Protein AF-V4K7B5-F1 (afdb_monomer_lite)

Sequence (106 aa):
MKGFTNSLRGPFTAGLAFTAFNPFFLLWWLTVGLVLVEAASGLGLLVGYSIMYPSHVWMDYAWLTLMASLGEGGRRMLRSRGYGALLIALAALMAGVGAYALMGLA

Foldseek 3Di:
DPPPPVVVCVVVVVVVCCCVVPVVNVVCCVPVVVVLVVVLVVVPPPPSCVVSVVVVVVVVVVVVVVVVVVVVVVPVVQDPVRVVVVVVVVVVVVVVVVVVVVVVVD

Radius of gyration: 19.49 Å; chains: 1; bounding box: 44×45×48 Å

pLDDT: mean 79.39, std 12.41, range [37.31, 92.62]

Secondary structure (DSSP, 8-state):
--SSHHHHHHHHHHHHHHHHH-HHHHHHIIIIIHHHHHHHHHT-TTHHHHHHHHHHHHHHHHHHHHHHHHHHHHHHHS-HHHHHHHHHHHHHHHHHHHHHHHHTT-

Structure (mmCIF, N/CA/C/O backbone):
data_AF-V4K7B5-F1
#
_entry.id   AF-V4K7B5-F1
#
loop_
_atom_site.group_PDB
_atom_site.id
_atom_site.type_symbol
_atom_site.label_atom_id
_atom_site.label_alt_id
_atom_site.label_comp_id
_atom_site.label_asym_id
_atom_site.label_entity_id
_atom_site.label_seq_id
_atom_site.pdbx_PDB_ins_code
_atom_site.Cartn_x
_atom_site.Cartn_y
_atom_site.Cartn_z
_atom_site.occupancy
_atom_site.B_iso_or_equiv
_atom_site.auth_seq_id
_atom_site.auth_comp_id
_atom_site.auth_asym_id
_atom_site.auth_atom_id
_atom_site.pdbx_PDB_model_num
ATOM 1 N N . MET A 1 1 ? 1.017 -34.434 18.115 1.00 42.09 1 MET A N 1
ATOM 2 C CA . MET A 1 1 ? 1.296 -33.426 17.066 1.00 42.09 1 MET A CA 1
ATOM 3 C C . MET A 1 1 ? 0.046 -33.227 16.196 1.00 42.09 1 MET A C 1
ATOM 5 O O . MET A 1 1 ? -0.092 -33.888 15.182 1.00 42.09 1 MET A O 1
ATOM 9 N N . LYS A 1 2 ? -0.928 -32.406 16.623 1.00 37.31 2 LYS A N 1
ATOM 10 C CA . LYS A 1 2 ? -2.179 -32.128 15.867 1.00 37.31 2 LYS A CA 1
ATOM 11 C C . LYS A 1 2 ? -2.542 -30.626 15.810 1.00 37.31 2 LYS A C 1
ATOM 13 O O . LYS A 1 2 ? -3.610 -30.275 15.332 1.00 37.31 2 LYS A O 1
ATOM 18 N N . GLY A 1 3 ? -1.664 -29.739 16.296 1.00 43.53 3 GLY A N 1
ATOM 19 C CA . GLY A 1 3 ? -1.967 -28.312 16.499 1.00 43.53 3 GLY A CA 1
ATOM 20 C C . GLY A 1 3 ? -1.455 -27.339 15.429 1.00 43.53 3 GLY A C 1
ATOM 21 O O . GLY A 1 3 ? -1.814 -26.171 15.476 1.00 43.53 3 GLY A O 1
ATOM 22 N N . PHE A 1 4 ? -0.634 -27.777 14.468 1.00 50.50 4 PHE A N 1
ATOM 23 C CA . PHE A 1 4 ? 0.042 -26.854 13.538 1.00 50.50 4 PHE A CA 1
ATOM 24 C C . PHE A 1 4 ? -0.660 -26.693 12.176 1.00 50.50 4 PHE A C 1
ATOM 26 O O . PHE A 1 4 ? -0.462 -25.695 11.491 1.00 50.50 4 PHE A O 1
ATOM 33 N N . THR A 1 5 ? -1.516 -27.639 11.773 1.00 48.22 5 THR A N 1
ATOM 34 C CA . THR A 1 5 ? -2.091 -27.672 10.413 1.00 48.22 5 THR A CA 1
ATOM 35 C C . THR A 1 5 ? -3.322 -26.778 10.230 1.00 48.22 5 THR A C 1
ATOM 37 O O . THR A 1 5 ? -3.532 -26.262 9.134 1.00 48.22 5 THR A O 1
ATOM 40 N N . ASN A 1 6 ? -4.105 -26.518 11.285 1.00 51.97 6 ASN A N 1
ATOM 41 C CA . ASN A 1 6 ? -5.230 -25.569 11.222 1.00 51.97 6 ASN A CA 1
ATOM 42 C C . ASN A 1 6 ? -4.777 -24.103 11.294 1.00 51.97 6 ASN A C 1
ATOM 44 O O . ASN A 1 6 ? -5.425 -23.235 10.716 1.00 51.97 6 ASN A O 1
ATOM 48 N N . SER A 1 7 ? -3.644 -23.833 11.950 1.00 55.31 7 SER A N 1
ATOM 49 C CA . SER A 1 7 ? -3.150 -22.468 12.164 1.00 55.31 7 SER A CA 1
ATOM 50 C C . SER A 1 7 ? -2.507 -21.847 10.921 1.00 55.31 7 SER A C 1
ATOM 52 O O . SER A 1 7 ? -2.427 -20.636 10.846 1.00 55.31 7 SER A O 1
ATOM 54 N N . LEU A 1 8 ? -2.076 -22.638 9.925 1.00 53.66 8 LEU A N 1
ATOM 55 C CA . LEU A 1 8 ? -1.481 -22.127 8.674 1.00 53.66 8 LEU A CA 1
ATOM 56 C C . LEU A 1 8 ? -2.509 -21.905 7.554 1.00 53.66 8 LEU A C 1
ATOM 58 O O . LEU A 1 8 ? -2.305 -21.054 6.689 1.00 53.66 8 LEU A O 1
ATOM 62 N N . ARG A 1 9 ? -3.642 -22.622 7.587 1.00 56.81 9 ARG A N 1
ATOM 63 C CA . ARG A 1 9 ? -4.745 -22.404 6.639 1.00 56.81 9 ARG A CA 1
ATOM 64 C C . ARG A 1 9 ? -5.375 -21.026 6.826 1.00 56.81 9 ARG A C 1
ATOM 66 O O . ARG A 1 9 ? -5.643 -20.366 5.832 1.00 56.81 9 ARG A O 1
ATOM 73 N N . GLY A 1 10 ? -5.556 -20.574 8.068 1.00 71.62 10 GLY A N 1
ATOM 74 C CA . GLY A 1 10 ? -6.120 -19.254 8.380 1.00 71.62 10 GLY A CA 1
ATOM 75 C C . GLY A 1 10 ? -5.311 -18.081 7.800 1.00 71.62 10 GLY A C 1
ATOM 76 O O . GLY A 1 10 ? -5.869 -17.308 7.035 1.00 71.62 10 GLY A O 1
ATOM 77 N N . PRO A 1 11 ? -4.002 -17.960 8.076 1.00 75.56 11 PRO A N 1
ATOM 78 C CA . PRO A 1 11 ? -3.149 -16.890 7.564 1.00 75.56 11 PRO A CA 1
ATOM 79 C C . PRO A 1 11 ? -2.992 -16.917 6.048 1.00 75.56 11 PRO A C 1
ATOM 81 O O . PRO A 1 11 ? -3.027 -15.865 5.423 1.00 75.56 11 PRO A O 1
ATOM 84 N N . PHE A 1 12 ? -2.849 -18.100 5.442 1.00 76.50 12 PHE A N 1
ATOM 85 C CA . PHE A 1 12 ? -2.696 -18.201 3.991 1.00 76.50 12 PHE A CA 1
ATOM 86 C C . PHE A 1 12 ? -3.996 -17.849 3.257 1.00 76.50 12 PHE A C 1
ATOM 88 O O . PHE A 1 12 ? -3.974 -17.089 2.293 1.00 76.50 12 PHE A O 1
ATOM 95 N N . THR A 1 13 ? -5.143 -18.346 3.737 1.00 78.06 13 THR A N 1
ATOM 96 C CA . THR A 1 13 ? -6.456 -17.994 3.166 1.00 78.06 13 THR A CA 1
ATOM 97 C C . THR A 1 13 ? -6.826 -16.540 3.431 1.00 78.06 13 THR A C 1
ATOM 99 O O . THR A 1 13 ? -7.345 -15.893 2.530 1.00 78.06 13 THR A O 1
ATOM 102 N N . ALA A 1 14 ? -6.506 -16.000 4.609 1.00 78.00 14 ALA A N 1
ATOM 103 C CA . ALA A 1 14 ? -6.671 -14.582 4.905 1.00 78.00 14 ALA A CA 1
ATOM 104 C C . ALA A 1 14 ? -5.785 -13.726 3.995 1.00 78.00 14 ALA A C 1
ATOM 106 O O . ALA A 1 14 ? -6.281 -12.771 3.414 1.00 78.00 14 ALA A O 1
ATOM 107 N N . GLY A 1 15 ? -4.513 -14.090 3.811 1.00 78.50 15 GLY A N 1
ATOM 108 C CA . GLY A 1 15 ? -3.602 -13.405 2.894 1.00 78.50 15 GLY A CA 1
ATOM 109 C C . GLY A 1 15 ? -4.134 -13.402 1.464 1.00 78.50 15 GLY A C 1
ATOM 110 O O . GLY A 1 15 ? -4.273 -12.340 0.868 1.00 78.50 15 GLY A O 1
ATOM 111 N N . LEU A 1 16 ? -4.537 -14.567 0.950 1.00 80.94 16 LEU A N 1
ATO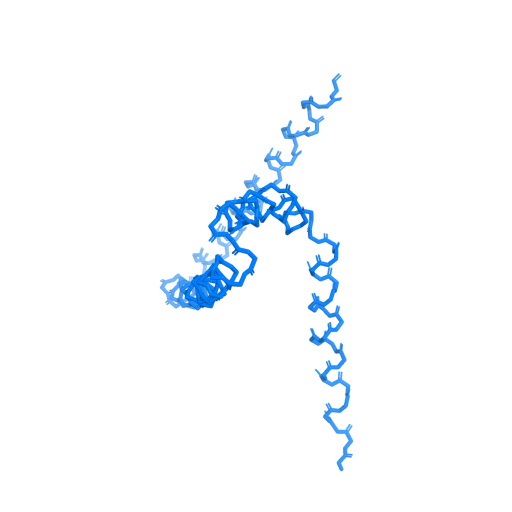M 112 C CA . LEU A 1 16 ? -5.120 -14.692 -0.386 1.00 80.94 16 LEU A CA 1
ATOM 113 C C . LEU A 1 16 ? -6.420 -13.883 -0.530 1.00 80.94 16 LEU A C 1
ATOM 115 O O . LEU A 1 16 ? -6.602 -13.188 -1.526 1.00 80.94 16 LEU A O 1
ATOM 119 N N . ALA A 1 17 ? -7.304 -13.929 0.470 1.00 81.81 17 ALA A N 1
ATOM 120 C CA . ALA A 1 17 ? -8.535 -13.147 0.483 1.00 81.81 17 ALA A CA 1
ATOM 121 C C . ALA A 1 17 ? -8.248 -11.639 0.519 1.00 81.81 17 ALA A C 1
ATOM 123 O O . ALA A 1 17 ? -8.857 -10.892 -0.237 1.00 81.81 17 ALA A O 1
ATOM 124 N N . PHE A 1 18 ? -7.295 -11.185 1.334 1.00 78.31 18 PHE A N 1
ATOM 125 C CA . PHE A 1 18 ? -6.894 -9.780 1.383 1.00 78.31 18 PHE A CA 1
ATOM 126 C C . PHE A 1 18 ? -6.218 -9.319 0.094 1.00 78.31 18 PHE A C 1
ATOM 128 O O . PHE A 1 18 ? -6.412 -8.178 -0.292 1.00 78.31 18 PHE A O 1
ATOM 135 N N . THR A 1 19 ? -5.463 -10.162 -0.606 1.00 79.75 19 THR A N 1
ATOM 136 C CA . THR A 1 19 ? -4.906 -9.797 -1.916 1.00 79.75 19 THR A CA 1
ATOM 137 C C . THR A 1 19 ? -5.998 -9.727 -2.987 1.00 79.75 19 THR A C 1
ATOM 139 O O . THR A 1 19 ? -6.030 -8.780 -3.767 1.00 79.75 19 THR A O 1
ATOM 142 N N . ALA A 1 20 ? -6.914 -10.701 -3.016 1.00 80.00 20 ALA A N 1
ATOM 143 C CA . ALA A 1 20 ? -7.935 -10.810 -4.058 1.00 80.00 20 ALA A CA 1
ATOM 144 C C . ALA A 1 20 ? -9.108 -9.828 -3.884 1.00 80.00 20 ALA A C 1
ATOM 146 O O . ALA A 1 20 ? -9.595 -9.276 -4.865 1.00 80.00 20 ALA A O 1
ATOM 147 N N . PHE A 1 21 ? -9.567 -9.603 -2.650 1.00 82.06 21 PHE A N 1
ATOM 148 C CA . PHE A 1 21 ? -10.728 -8.755 -2.352 1.00 82.06 21 PHE A CA 1
ATOM 149 C C . PHE A 1 21 ? -10.367 -7.317 -1.978 1.00 82.06 21 PHE A C 1
ATOM 151 O O . PHE A 1 21 ? -11.264 -6.538 -1.664 1.00 82.06 21 PHE A O 1
ATOM 158 N N . ASN A 1 22 ? -9.089 -6.937 -1.991 1.00 84.56 22 ASN A N 1
ATOM 159 C CA . ASN A 1 22 ? -8.702 -5.558 -1.721 1.00 84.56 22 ASN A CA 1
ATOM 160 C C . ASN A 1 22 ? -8.675 -4.746 -3.029 1.00 84.56 22 ASN A C 1
ATOM 162 O O . ASN A 1 22 ? -7.707 -4.851 -3.789 1.00 84.56 22 ASN A O 1
ATOM 166 N N . PRO A 1 23 ? -9.695 -3.904 -3.297 1.00 83.06 23 PRO A N 1
ATOM 167 C CA . PRO A 1 23 ? -9.754 -3.124 -4.529 1.00 83.06 23 PRO A CA 1
ATOM 168 C C . PRO A 1 23 ? -8.569 -2.164 -4.659 1.00 83.06 23 PRO A C 1
ATOM 170 O O . PRO A 1 23 ? -8.101 -1.935 -5.7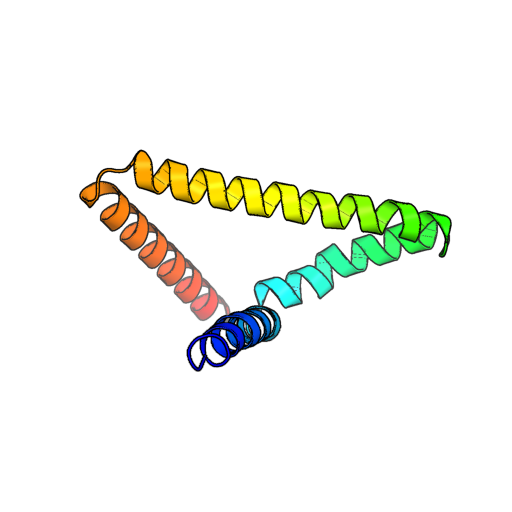68 1.00 83.06 23 PRO A O 1
ATOM 173 N N . PHE A 1 24 ? -8.029 -1.648 -3.549 1.00 82.44 24 PHE A N 1
ATOM 174 C CA . PHE A 1 24 ? -6.866 -0.760 -3.585 1.00 82.44 24 PHE A CA 1
ATOM 175 C C . PHE A 1 24 ? -5.599 -1.485 -4.034 1.00 82.44 24 PHE A C 1
ATOM 177 O O . PHE A 1 24 ? -4.796 -0.900 -4.752 1.00 82.44 24 PHE A O 1
ATOM 184 N N . PHE A 1 25 ? -5.433 -2.758 -3.666 1.00 83.81 25 PHE A N 1
ATOM 185 C CA . PHE A 1 25 ? -4.295 -3.556 -4.120 1.00 83.81 25 PHE A CA 1
ATOM 186 C C . PHE A 1 25 ? -4.346 -3.796 -5.635 1.00 83.81 25 PHE A C 1
ATOM 188 O O . PHE A 1 25 ? -3.351 -3.604 -6.334 1.00 83.81 25 PHE A O 1
ATOM 195 N N . LEU A 1 26 ? -5.525 -4.151 -6.155 1.00 86.44 26 LEU A N 1
ATOM 196 C CA . LEU A 1 26 ? -5.733 -4.354 -7.590 1.00 86.44 26 LEU A CA 1
ATOM 197 C C . LEU A 1 26 ? -5.567 -3.049 -8.381 1.00 86.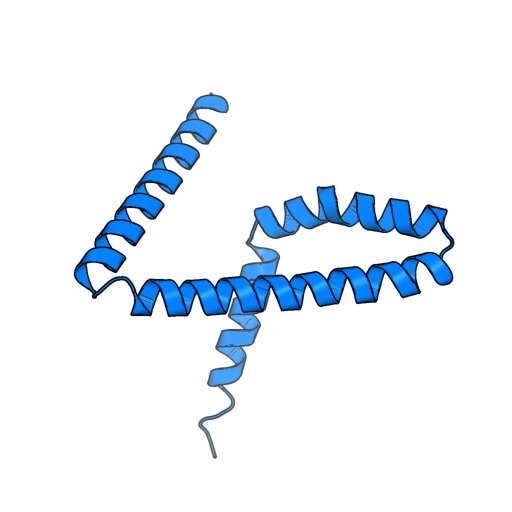44 26 LEU A C 1
ATOM 199 O O . LEU A 1 26 ? -4.888 -3.033 -9.406 1.00 86.44 26 LEU A O 1
ATOM 203 N N . LEU A 1 27 ? -6.139 -1.946 -7.887 1.00 87.88 27 LEU A N 1
ATOM 204 C CA . LEU A 1 27 ? -5.988 -0.623 -8.497 1.00 87.88 27 LEU A CA 1
ATOM 205 C C . LEU A 1 27 ? -4.530 -0.165 -8.508 1.00 87.88 27 LEU A C 1
ATOM 207 O O . LEU A 1 27 ? -4.081 0.398 -9.503 1.00 87.88 27 LEU A O 1
ATOM 211 N N . TRP A 1 28 ? -3.779 -0.422 -7.437 1.00 87.50 28 TRP A N 1
ATOM 212 C CA . TRP A 1 28 ? -2.358 -0.093 -7.369 1.00 87.50 28 TRP A CA 1
ATOM 213 C C . TRP A 1 28 ? -1.554 -0.850 -8.436 1.00 87.50 28 TRP A C 1
ATOM 215 O O . TRP A 1 28 ? -0.759 -0.236 -9.147 1.00 87.50 28 TRP A O 1
ATOM 225 N N . TRP A 1 29 ? -1.819 -2.147 -8.624 1.00 88.44 29 TRP A N 1
ATOM 226 C CA . TRP A 1 29 ? -1.189 -2.940 -9.686 1.00 88.44 29 TRP A CA 1
ATOM 227 C C . TRP A 1 29 ? -1.542 -2.436 -11.087 1.00 88.44 29 TRP A C 1
ATOM 229 O O . TRP A 1 29 ? -0.665 -2.335 -11.943 1.00 88.44 29 TRP A O 1
ATOM 239 N N . LEU A 1 30 ? -2.811 -2.088 -11.315 1.00 88.62 30 LEU A N 1
ATOM 240 C CA . LEU A 1 30 ? -3.293 -1.596 -12.608 1.00 88.62 30 LEU A CA 1
ATOM 241 C C . LEU A 1 30 ? -2.758 -0.197 -12.951 1.00 88.62 30 LEU A C 1
ATOM 243 O O . LEU A 1 30 ? -2.639 0.139 -14.125 1.00 88.62 30 LEU A O 1
ATOM 247 N N . THR A 1 31 ? -2.431 0.612 -11.943 1.00 90.69 31 THR A N 1
ATOM 248 C CA . THR A 1 31 ? -1.940 1.984 -12.120 1.00 90.69 31 THR A CA 1
ATOM 249 C C . THR A 1 31 ? -0.424 2.058 -11.954 1.00 90.69 31 THR A C 1
ATOM 251 O O . THR A 1 31 ? 0.316 2.044 -12.934 1.00 90.69 31 THR A O 1
ATOM 254 N N . VAL A 1 32 ? 0.054 2.110 -10.712 1.00 88.50 32 VAL A N 1
ATOM 255 C CA . VAL A 1 32 ? 1.470 2.290 -10.370 1.00 88.50 32 VAL A CA 1
ATOM 256 C C . VAL A 1 32 ? 2.305 1.095 -10.824 1.00 88.50 32 VAL A C 1
ATOM 258 O O . VAL A 1 32 ? 3.375 1.288 -11.397 1.00 88.50 32 VAL A O 1
ATOM 261 N N . GLY A 1 33 ? 1.807 -0.128 -10.613 1.00 86.56 33 GLY A N 1
ATOM 262 C CA . GLY A 1 33 ? 2.504 -1.354 -11.002 1.00 86.56 33 GLY A CA 1
ATOM 263 C C . GLY A 1 33 ? 2.758 -1.427 -12.508 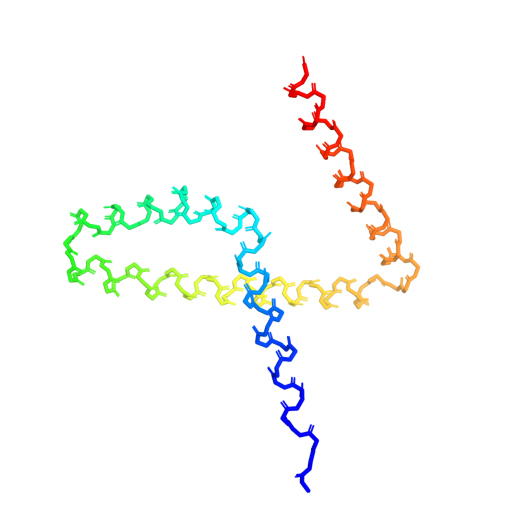1.00 86.56 33 GLY A C 1
ATOM 264 O O . GLY A 1 33 ? 3.886 -1.679 -12.932 1.00 86.56 33 GLY A O 1
ATOM 265 N N . LEU A 1 34 ? 1.738 -1.134 -13.319 1.00 87.94 34 LEU A N 1
ATOM 266 C CA . LEU A 1 34 ? 1.851 -1.144 -14.777 1.00 87.94 34 LEU A CA 1
ATOM 267 C C . LEU A 1 34 ? 2.863 -0.109 -15.286 1.00 87.94 34 LEU A C 1
ATOM 269 O O . LEU A 1 34 ? 3.718 -0.454 -16.098 1.00 87.94 34 LEU A O 1
ATOM 273 N N . VAL A 1 35 ? 2.828 1.118 -14.755 1.00 90.25 35 VAL A N 1
ATOM 274 C CA . VAL A 1 35 ? 3.789 2.177 -15.114 1.00 90.25 35 VAL A CA 1
ATOM 275 C C . VAL A 1 35 ? 5.222 1.784 -14.742 1.00 90.25 35 VAL A C 1
ATOM 277 O O . VAL A 1 35 ? 6.150 2.043 -15.505 1.00 90.25 35 VAL A O 1
ATOM 280 N N . LEU A 1 36 ? 5.427 1.120 -13.598 1.00 86.31 36 LEU A N 1
ATOM 281 C CA . LEU A 1 36 ? 6.751 0.646 -13.179 1.00 86.31 36 LEU A CA 1
ATOM 282 C C . LEU A 1 36 ? 7.305 -0.428 -14.125 1.00 86.31 36 LEU A C 1
ATOM 284 O O . LEU A 1 36 ? 8.491 -0.419 -14.462 1.00 86.31 36 LEU A O 1
ATOM 288 N N . VAL A 1 37 ? 6.442 -1.347 -14.562 1.00 86.38 37 VAL A N 1
ATOM 289 C CA . VAL A 1 37 ? 6.790 -2.405 -15.519 1.00 86.38 37 VAL A CA 1
ATOM 290 C C . VAL A 1 37 ? 7.080 -1.819 -16.898 1.00 86.38 37 VAL A C 1
ATOM 292 O O . VAL A 1 37 ? 8.063 -2.205 -17.529 1.00 86.38 37 VAL A O 1
ATOM 295 N N . GLU A 1 38 ? 6.277 -0.858 -17.350 1.00 87.94 38 GLU A N 1
ATOM 296 C CA . GLU A 1 38 ? 6.496 -0.149 -18.610 1.00 87.94 38 GLU A CA 1
ATOM 297 C C . GLU A 1 38 ? 7.827 0.619 -18.587 1.00 87.94 38 GLU A C 1
ATOM 299 O O . GLU A 1 38 ? 8.650 0.463 -19.492 1.00 87.94 38 GLU A O 1
ATOM 304 N N . ALA A 1 39 ? 8.111 1.350 -17.506 1.00 85.75 39 ALA A N 1
ATOM 305 C CA . ALA A 1 39 ? 9.380 2.051 -17.320 1.00 85.75 39 ALA A CA 1
ATOM 306 C C . ALA A 1 39 ? 10.584 1.091 -17.314 1.00 85.75 39 ALA A C 1
ATOM 308 O O . ALA A 1 39 ? 11.614 1.377 -17.927 1.00 85.75 39 ALA A O 1
ATOM 309 N N . ALA A 1 40 ? 10.453 -0.076 -16.675 1.00 85.31 40 ALA A N 1
ATOM 310 C CA . ALA A 1 40 ? 11.487 -1.108 -16.690 1.00 85.31 40 ALA A CA 1
ATOM 311 C C . ALA A 1 40 ? 11.692 -1.705 -18.093 1.00 85.31 40 ALA A C 1
ATOM 313 O O . ALA A 1 40 ? 12.827 -1.981 -18.483 1.00 85.31 40 ALA A O 1
ATOM 314 N N . SER A 1 41 ? 10.620 -1.860 -18.877 1.00 83.19 41 SER A N 1
ATOM 315 C CA . SER A 1 41 ? 10.703 -2.373 -20.248 1.00 83.19 41 SER A CA 1
ATOM 316 C C . SER A 1 41 ? 11.512 -1.454 -21.175 1.00 83.19 41 SER A C 1
ATOM 318 O O . SER A 1 41 ? 12.266 -1.952 -22.012 1.00 83.19 41 SER A O 1
ATOM 320 N N . GLY A 1 42 ? 11.457 -0.133 -20.957 1.00 82.69 42 GLY A N 1
ATOM 321 C CA . GLY A 1 42 ? 12.230 0.859 -21.714 1.00 82.69 42 GLY A CA 1
ATOM 322 C C . GLY A 1 42 ? 13.748 0.791 -21.496 1.00 82.69 42 GLY A C 1
ATOM 323 O O . GLY A 1 42 ? 14.513 1.199 -22.365 1.00 82.69 42 GLY A O 1
ATOM 324 N N . LEU A 1 43 ? 14.198 0.229 -20.369 1.00 77.62 43 LEU A N 1
ATOM 325 C CA . LEU A 1 43 ? 15.616 -0.000 -20.044 1.00 77.62 43 LEU A CA 1
ATOM 326 C C . LEU A 1 43 ? 16.117 -1.389 -20.499 1.00 77.62 43 LEU A C 1
ATOM 328 O O . LEU A 1 43 ? 17.302 -1.698 -20.363 1.00 77.62 43 LEU A O 1
ATOM 332 N N . GLY A 1 44 ? 15.226 -2.222 -21.051 1.00 82.19 44 GLY A N 1
ATOM 333 C CA . GLY A 1 44 ? 15.501 -3.577 -21.531 1.00 82.19 44 GLY A CA 1
ATOM 334 C C . GLY A 1 44 ? 15.032 -4.677 -20.571 1.00 82.19 44 GLY A C 1
ATOM 335 O O . GLY A 1 44 ? 15.192 -4.580 -19.356 1.00 82.19 44 GLY A O 1
ATOM 336 N N . LEU A 1 45 ? 14.496 -5.770 -21.133 1.00 75.31 45 LEU A N 1
ATOM 337 C CA . LEU A 1 45 ? 13.850 -6.871 -20.392 1.00 75.31 45 LEU A CA 1
ATOM 338 C C . LEU A 1 45 ? 14.725 -7.516 -19.301 1.00 75.31 45 LEU A C 1
ATOM 340 O O . LEU A 1 45 ? 14.216 -7.945 -18.275 1.00 75.31 45 LEU A O 1
ATOM 344 N N . LEU A 1 46 ? 16.039 -7.605 -19.505 1.00 77.75 46 LEU A N 1
ATOM 345 C CA . LEU A 1 46 ? 16.944 -8.222 -18.529 1.00 77.75 46 LEU A CA 1
ATOM 346 C C . LEU A 1 46 ? 17.441 -7.211 -17.497 1.00 77.75 46 LEU A C 1
ATOM 348 O O . LEU A 1 46 ? 17.336 -7.453 -16.299 1.00 77.75 46 LEU A O 1
ATOM 352 N N . VAL A 1 47 ? 17.957 -6.066 -17.940 1.00 81.75 47 VAL A N 1
ATOM 353 C CA . VAL A 1 47 ? 18.583 -5.078 -17.048 1.00 81.75 47 VAL A CA 1
ATOM 354 C C . VAL A 1 47 ? 17.530 -4.297 -16.261 1.00 81.75 47 VAL A C 1
ATOM 356 O O . VAL A 1 47 ? 17.645 -4.173 -15.043 1.00 81.75 47 VAL A O 1
ATOM 359 N N . GLY A 1 48 ? 16.469 -3.837 -16.927 1.00 82.56 48 GLY A N 1
ATOM 360 C CA . GLY A 1 48 ? 15.405 -3.053 -16.307 1.00 82.56 48 GLY A CA 1
ATOM 361 C C . GLY A 1 48 ? 14.659 -3.824 -15.223 1.00 82.56 48 GLY A C 1
ATOM 362 O O . GLY A 1 48 ? 14.499 -3.319 -14.115 1.00 82.56 48 GLY A O 1
ATOM 363 N N . TYR A 1 49 ? 14.275 -5.077 -15.483 1.00 85.81 49 TYR A N 1
ATOM 364 C CA . TYR A 1 49 ? 13.556 -5.897 -14.499 1.00 85.81 49 TYR A CA 1
ATOM 365 C C . TYR A 1 49 ? 14.454 -6.364 -13.350 1.00 85.81 49 TYR A C 1
ATOM 367 O O . TYR A 1 49 ? 13.996 -6.405 -12.209 1.00 85.81 49 TYR A O 1
ATOM 375 N N . SER A 1 50 ? 15.733 -6.652 -13.620 1.00 86.94 50 SER A N 1
ATOM 376 C CA . SER A 1 50 ? 16.693 -7.047 -12.578 1.00 86.94 50 SER A CA 1
ATOM 377 C C . SER A 1 50 ? 16.966 -5.934 -11.570 1.00 86.94 50 SER A C 1
ATOM 379 O O . SER A 1 50 ? 17.301 -6.231 -10.430 1.00 86.94 50 SER A O 1
ATOM 381 N N . ILE A 1 51 ? 16.832 -4.666 -11.971 1.00 86.94 51 ILE A N 1
ATOM 382 C CA . ILE A 1 51 ? 16.985 -3.510 -11.079 1.00 86.94 51 ILE A CA 1
ATOM 383 C C . ILE A 1 51 ? 15.637 -3.145 -10.449 1.00 86.94 51 ILE A C 1
ATOM 385 O O . ILE A 1 51 ? 15.546 -2.978 -9.235 1.00 86.94 51 ILE A O 1
ATOM 389 N N . MET A 1 52 ? 14.578 -3.069 -11.258 1.00 88.00 52 MET A N 1
ATOM 390 C CA . MET A 1 52 ? 13.249 -2.663 -10.802 1.00 88.00 52 MET A CA 1
ATOM 391 C C . MET A 1 52 ? 12.700 -3.602 -9.726 1.00 88.00 52 MET A C 1
ATOM 393 O O . MET A 1 52 ? 12.252 -3.124 -8.687 1.00 88.00 52 MET A O 1
ATOM 397 N N . TYR A 1 53 ? 12.784 -4.922 -9.927 1.00 88.00 53 TYR A N 1
ATOM 398 C CA . TYR A 1 53 ? 12.208 -5.897 -9.002 1.00 88.00 53 TYR A CA 1
ATOM 399 C C . TYR A 1 53 ? 12.783 -5.806 -7.575 1.00 88.00 53 TYR A C 1
ATOM 401 O O . TYR A 1 53 ? 12.000 -5.623 -6.643 1.00 88.00 53 TYR A O 1
ATOM 409 N N . PRO A 1 54 ? 14.111 -5.878 -7.343 1.00 90.88 54 PRO A N 1
ATOM 410 C CA . PRO A 1 54 ? 14.655 -5.774 -5.991 1.00 90.88 54 PRO A CA 1
ATOM 411 C C . PRO A 1 54 ? 14.455 -4.390 -5.370 1.00 90.88 54 PRO A C 1
ATOM 413 O O . PRO A 1 54 ? 14.190 -4.322 -4.172 1.00 90.88 54 PRO A O 1
ATOM 416 N N . SER A 1 55 ? 14.536 -3.301 -6.147 1.00 89.06 55 SER A N 1
ATOM 417 C CA . SER A 1 55 ? 14.243 -1.955 -5.636 1.00 89.06 55 SER A CA 1
ATOM 418 C C . SER A 1 55 ? 12.795 -1.836 -5.165 1.00 89.06 55 SER A C 1
ATOM 420 O O . SER A 1 55 ? 12.540 -1.324 -4.078 1.00 89.06 55 SER A O 1
ATOM 422 N N . HIS A 1 56 ? 11.854 -2.353 -5.951 1.00 87.62 56 HIS A N 1
ATOM 423 C CA . HIS A 1 56 ? 10.437 -2.316 -5.629 1.00 87.62 56 HIS A CA 1
ATOM 424 C C . HIS A 1 56 ? 10.095 -3.199 -4.416 1.00 87.62 56 HIS A C 1
ATOM 426 O O . HIS A 1 56 ? 9.540 -2.709 -3.435 1.00 87.62 56 HIS A O 1
ATOM 432 N N . VAL A 1 57 ? 10.511 -4.470 -4.429 1.00 90.25 57 VAL A N 1
ATOM 433 C CA . VAL A 1 57 ? 10.198 -5.441 -3.365 1.00 90.25 57 VAL A CA 1
ATOM 434 C C . VAL A 1 57 ? 10.812 -5.043 -2.022 1.00 90.25 57 VAL A C 1
ATOM 436 O O . VAL A 1 57 ? 10.192 -5.221 -0.973 1.00 90.25 57 VAL A O 1
ATOM 439 N N . TRP A 1 58 ? 12.027 -4.486 -2.018 1.00 92.62 58 TRP A N 1
ATOM 440 C CA . TRP A 1 58 ? 12.609 -3.949 -0.787 1.00 92.62 58 TRP A CA 1
ATOM 441 C C . TRP A 1 58 ? 11.734 -2.829 -0.223 1.00 92.62 58 TRP A C 1
ATOM 443 O O . TRP A 1 58 ? 11.402 -2.873 0.964 1.00 92.62 58 TRP A O 1
ATOM 453 N N . MET A 1 59 ? 11.351 -1.841 -1.035 1.00 88.94 59 MET A N 1
ATOM 454 C CA . MET A 1 59 ? 10.547 -0.716 -0.553 1.00 88.94 59 MET A CA 1
ATOM 455 C C . MET A 1 59 ? 9.251 -1.183 0.112 1.00 88.94 59 MET A C 1
ATOM 457 O O . MET A 1 59 ? 8.887 -0.631 1.149 1.00 88.94 59 MET A O 1
ATOM 461 N N . ASP A 1 60 ? 8.628 -2.246 -0.395 1.00 88.69 60 ASP A N 1
ATOM 462 C CA . ASP A 1 60 ? 7.451 -2.846 0.234 1.00 88.69 60 ASP A CA 1
ATOM 463 C C . ASP A 1 60 ? 7.764 -3.417 1.621 1.00 88.69 60 ASP A C 1
ATOM 465 O O . ASP A 1 60 ? 7.056 -3.124 2.586 1.00 88.69 60 ASP A O 1
ATOM 469 N N . TYR A 1 61 ? 8.854 -4.174 1.777 1.00 89.06 61 TYR A N 1
ATOM 470 C CA . TYR A 1 61 ? 9.264 -4.670 3.096 1.00 89.06 61 TYR A CA 1
ATOM 471 C C . TYR A 1 61 ? 9.612 -3.539 4.066 1.00 89.06 61 TYR A C 1
ATOM 473 O O . TYR A 1 61 ? 9.234 -3.597 5.242 1.00 89.06 61 TYR A O 1
ATOM 481 N N . ALA A 1 62 ? 10.304 -2.500 3.591 1.00 92.62 62 ALA A N 1
ATOM 482 C CA . ALA A 1 62 ? 10.635 -1.330 4.396 1.00 92.62 62 ALA A CA 1
ATOM 483 C C . ALA A 1 62 ? 9.364 -0.594 4.840 1.00 92.62 62 ALA A C 1
ATOM 485 O O . ALA A 1 62 ? 9.212 -0.275 6.020 1.00 92.62 62 ALA A O 1
ATOM 486 N N . TRP A 1 63 ? 8.423 -0.389 3.919 1.00 89.81 63 TRP A N 1
ATOM 487 C CA . TRP A 1 63 ? 7.153 0.271 4.183 1.00 89.81 63 TRP A CA 1
ATOM 488 C C . TRP A 1 63 ? 6.273 -0.529 5.143 1.00 89.81 63 TRP A C 1
ATOM 490 O O . TRP A 1 63 ? 5.794 0.020 6.131 1.00 89.81 63 TRP A O 1
ATOM 500 N N . LEU A 1 64 ? 6.097 -1.834 4.923 1.00 87.94 64 LEU A N 1
ATOM 501 C CA . LEU A 1 64 ? 5.291 -2.689 5.799 1.00 87.94 64 LEU A CA 1
ATOM 502 C C . LEU A 1 64 ? 5.880 -2.776 7.210 1.00 87.94 64 LEU A C 1
ATOM 504 O O . LEU A 1 64 ? 5.138 -2.706 8.189 1.00 87.94 64 LEU A O 1
ATOM 508 N N . THR A 1 65 ? 7.207 -2.862 7.333 1.00 88.88 65 THR A N 1
ATOM 509 C CA . THR A 1 65 ? 7.888 -2.849 8.638 1.00 88.88 65 THR A CA 1
ATOM 510 C C . THR A 1 65 ? 7.735 -1.493 9.329 1.00 88.88 65 THR A C 1
ATOM 512 O O . THR A 1 65 ? 7.476 -1.431 10.534 1.00 88.88 65 THR A O 1
ATOM 515 N N . LEU A 1 66 ? 7.826 -0.394 8.574 1.00 90.19 66 LEU A N 1
ATOM 516 C CA . LEU A 1 66 ? 7.565 0.947 9.088 1.00 90.19 66 LEU A CA 1
ATOM 517 C C . LEU A 1 66 ? 6.117 1.067 9.581 1.00 90.19 66 LEU A C 1
ATOM 519 O O . LEU A 1 66 ? 5.898 1.490 10.710 1.00 90.19 66 LEU A O 1
ATOM 523 N N . MET A 1 67 ? 5.131 0.626 8.799 1.00 86.94 67 MET A N 1
ATOM 524 C CA . MET A 1 67 ? 3.721 0.646 9.200 1.00 86.94 67 MET A CA 1
ATOM 525 C C . MET A 1 67 ? 3.456 -0.230 10.427 1.00 86.94 67 MET A C 1
ATOM 527 O O . MET A 1 67 ? 2.741 0.189 11.335 1.00 86.94 67 MET A O 1
ATOM 531 N N . ALA A 1 68 ? 4.067 -1.414 10.505 1.00 86.50 68 ALA A N 1
ATOM 532 C CA . ALA A 1 68 ? 3.962 -2.286 11.671 1.00 86.50 68 ALA A CA 1
ATOM 533 C C . ALA A 1 68 ? 4.567 -1.636 12.927 1.00 86.50 68 ALA A C 1
ATOM 535 O O . ALA A 1 68 ? 3.951 -1.657 13.994 1.00 86.50 68 ALA A O 1
ATOM 536 N N . SER A 1 69 ? 5.740 -1.007 12.802 1.00 84.06 69 SER A N 1
ATOM 537 C CA . SER A 1 69 ? 6.403 -0.333 13.925 1.00 84.06 69 SER A CA 1
ATOM 538 C C . SER A 1 69 ? 5.677 0.940 14.368 1.00 84.06 69 SER A C 1
ATOM 540 O O . SER A 1 69 ? 5.568 1.183 15.568 1.00 84.06 69 SER A O 1
ATOM 542 N N . LEU A 1 70 ? 5.103 1.712 13.439 1.00 83.88 70 LEU A N 1
ATOM 543 C CA . LEU A 1 70 ? 4.222 2.839 13.752 1.00 83.88 70 LEU A CA 1
ATOM 544 C C . LEU A 1 70 ? 2.900 2.378 14.373 1.00 83.88 70 LEU A C 1
ATOM 546 O O . LEU A 1 70 ? 2.392 3.044 15.271 1.00 83.88 70 LEU A O 1
ATOM 550 N N . GLY A 1 71 ? 2.354 1.239 13.946 1.00 79.44 71 GLY A N 1
ATOM 551 C CA . GLY A 1 71 ? 1.162 0.640 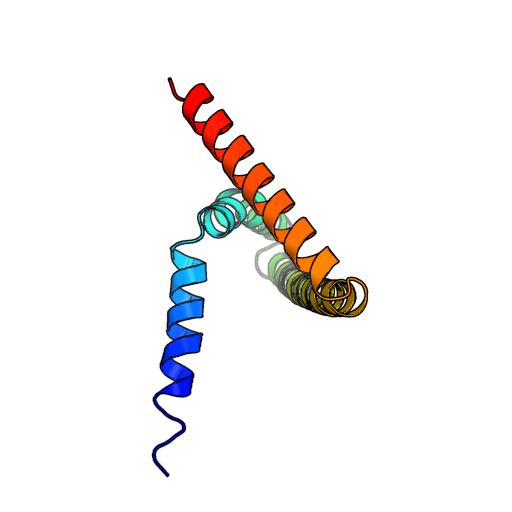14.546 1.00 79.44 71 GLY A CA 1
ATOM 552 C C . GLY A 1 71 ? 1.396 0.224 15.999 1.00 79.44 71 GLY A C 1
ATOM 553 O O . GLY A 1 71 ? 0.612 0.577 16.882 1.00 79.44 71 GLY A O 1
ATOM 554 N N . GLU A 1 72 ? 2.511 -0.458 16.267 1.00 74.88 72 GLU A N 1
ATOM 555 C CA . GLU A 1 72 ? 2.906 -0.851 17.623 1.00 74.88 72 GLU A CA 1
ATOM 556 C C . GLU A 1 72 ? 3.284 0.370 18.477 1.00 74.88 72 GLU A C 1
ATOM 558 O O . GLU A 1 72 ? 2.844 0.500 19.618 1.00 74.88 72 GLU A O 1
ATOM 563 N N . GLY A 1 73 ? 4.031 1.323 17.912 1.00 70.88 73 GLY A N 1
ATOM 564 C CA . GLY A 1 73 ? 4.381 2.585 18.561 1.00 70.88 73 GLY A CA 1
ATOM 565 C C . GLY A 1 73 ? 3.153 3.431 18.897 1.00 70.88 73 GLY A C 1
ATOM 566 O O . GLY A 1 73 ? 3.032 3.920 20.017 1.00 70.88 73 GLY A O 1
ATOM 567 N N . GLY A 1 74 ? 2.191 3.533 17.980 1.00 66.19 74 GLY A N 1
ATOM 568 C CA . GLY A 1 74 ? 0.915 4.217 18.188 1.00 66.19 74 GLY A CA 1
ATOM 569 C C . GLY A 1 74 ? 0.068 3.547 19.267 1.00 66.19 74 GLY A C 1
ATOM 570 O O . GLY A 1 74 ? -0.483 4.229 20.128 1.00 66.19 74 GLY A O 1
ATOM 571 N N . ARG A 1 75 ? 0.031 2.211 19.296 1.00 65.75 75 ARG A N 1
ATOM 572 C CA . ARG A 1 75 ? -0.641 1.432 20.346 1.00 65.75 75 ARG A CA 1
ATOM 573 C C . ARG A 1 75 ? 0.033 1.586 21.714 1.00 65.75 75 ARG A C 1
ATOM 575 O O . ARG A 1 75 ? -0.654 1.611 22.733 1.00 65.75 75 ARG A O 1
ATOM 582 N N . ARG A 1 76 ? 1.362 1.706 21.752 1.00 65.62 76 ARG A N 1
ATOM 583 C CA . ARG A 1 76 ? 2.141 1.888 22.986 1.00 65.62 76 ARG A CA 1
ATOM 584 C C . ARG A 1 76 ? 2.101 3.334 23.499 1.00 65.62 76 ARG A C 1
ATOM 586 O O . ARG A 1 76 ? 2.115 3.539 24.710 1.00 65.62 76 ARG A O 1
ATOM 593 N N . MET A 1 77 ? 2.012 4.318 22.601 1.00 64.81 77 MET A N 1
ATOM 594 C CA . MET A 1 77 ? 1.940 5.750 22.919 1.00 64.81 77 MET A CA 1
ATOM 595 C C . MET A 1 77 ? 0.520 6.196 23.308 1.00 64.81 77 MET A C 1
ATOM 597 O O . MET A 1 77 ? 0.358 7.008 24.218 1.00 64.81 77 MET A O 1
ATOM 601 N N . LEU A 1 78 ? -0.527 5.636 22.687 1.00 61.44 78 LEU A N 1
ATOM 602 C CA . LEU A 1 78 ? -1.920 5.908 23.053 1.00 61.44 78 LEU A CA 1
ATOM 603 C C . LEU A 1 78 ? -2.412 4.876 24.077 1.00 61.44 78 LEU A C 1
ATOM 605 O O . LEU A 1 78 ? -2.913 3.808 23.727 1.00 61.44 78 LEU A O 1
ATOM 609 N N . ARG A 1 79 ? -2.337 5.229 25.368 1.00 61.50 79 ARG A N 1
ATOM 610 C CA . ARG A 1 79 ? -2.989 4.485 26.467 1.00 61.50 79 ARG A CA 1
ATOM 611 C C . ARG A 1 79 ? -4.441 4.160 26.080 1.00 61.50 79 ARG A C 1
ATOM 613 O O . ARG A 1 79 ? -5.115 5.036 25.549 1.00 61.50 79 ARG A O 1
ATOM 620 N N . SER A 1 80 ? -4.917 2.940 26.357 1.00 62.41 80 SER A N 1
ATOM 621 C CA . SER A 1 80 ? -6.139 2.294 25.808 1.00 62.41 80 SER A CA 1
ATOM 622 C C . SER A 1 80 ? -7.342 3.184 25.429 1.00 62.41 80 SER A C 1
ATOM 624 O O . SER A 1 80 ? -7.986 2.922 24.415 1.00 62.41 80 SER A O 1
ATOM 626 N N . ARG A 1 81 ? -7.650 4.248 26.186 1.00 63.50 81 ARG A N 1
ATOM 627 C CA . ARG A 1 81 ? -8.718 5.213 25.859 1.00 63.50 81 ARG A CA 1
ATOM 628 C C . ARG A 1 81 ? -8.447 6.070 24.614 1.00 63.50 81 ARG A C 1
ATOM 630 O O . ARG A 1 81 ? -9.382 6.347 23.872 1.00 63.50 81 ARG A O 1
ATOM 637 N N . GLY A 1 82 ? -7.199 6.470 24.367 1.00 71.25 82 GLY A N 1
ATOM 638 C CA . GLY A 1 82 ? -6.823 7.256 23.186 1.00 71.25 82 GLY A CA 1
ATOM 639 C C . GLY A 1 82 ? -6.880 6.432 21.902 1.00 71.25 82 GLY A C 1
ATOM 640 O O . GLY A 1 82 ? -7.372 6.910 20.885 1.00 71.25 82 GLY A O 1
ATOM 641 N N . TYR A 1 83 ? -6.438 5.171 21.958 1.00 74.88 83 TYR A N 1
ATOM 642 C CA . TYR A 1 83 ? -6.459 4.265 20.806 1.00 74.88 83 TYR A CA 1
ATOM 643 C C . TYR A 1 83 ? -7.894 3.974 20.340 1.00 74.88 83 TYR A C 1
ATOM 645 O O . TYR A 1 83 ? -8.167 3.980 19.143 1.00 74.88 83 TYR A O 1
ATOM 653 N N . GLY A 1 84 ? -8.834 3.813 21.280 1.00 76.12 84 GLY A N 1
ATOM 654 C CA . GLY A 1 84 ? -10.258 3.671 20.961 1.00 76.12 84 GLY A CA 1
ATOM 655 C C . GLY A 1 84 ? -10.846 4.904 20.268 1.00 76.12 84 GLY A C 1
ATOM 656 O O . GLY A 1 84 ? -11.534 4.766 19.261 1.00 76.12 84 GLY A O 1
ATOM 657 N N . ALA A 1 85 ? -10.532 6.111 20.754 1.00 81.62 85 ALA A N 1
ATOM 658 C CA . ALA A 1 85 ? -10.983 7.353 20.121 1.00 81.62 85 ALA A CA 1
ATOM 659 C C . ALA A 1 85 ? -10.400 7.531 18.708 1.00 81.62 85 ALA A C 1
ATOM 661 O O . ALA A 1 85 ? -11.123 7.912 17.790 1.00 81.62 85 ALA A O 1
ATOM 662 N N . LEU A 1 86 ? -9.119 7.194 18.520 1.00 82.50 86 LEU A N 1
ATOM 663 C CA . LEU A 1 86 ? -8.462 7.205 17.214 1.00 82.50 86 LEU A CA 1
ATOM 664 C C . LEU A 1 86 ? -9.160 6.246 16.237 1.00 82.50 86 LEU A C 1
ATOM 666 O O . LEU A 1 86 ? -9.500 6.652 15.130 1.00 82.50 86 LEU A O 1
ATOM 670 N N . LEU A 1 87 ? -9.439 5.006 16.655 1.00 81.88 87 LEU A N 1
ATOM 671 C CA . LEU A 1 87 ? -10.146 4.029 15.820 1.00 81.88 87 LEU A CA 1
ATOM 672 C C . LEU A 1 87 ? -11.552 4.497 15.428 1.00 81.88 87 LEU A C 1
ATOM 674 O O . LEU A 1 87 ? -11.939 4.334 14.274 1.00 81.88 87 LEU A O 1
ATOM 678 N N . ILE A 1 88 ? -12.301 5.106 16.352 1.00 86.00 88 ILE A N 1
ATOM 679 C CA . ILE A 1 88 ? -13.630 5.664 16.057 1.00 86.00 88 ILE A CA 1
ATOM 680 C C . ILE A 1 88 ? -13.518 6.816 15.052 1.00 86.00 88 ILE A C 1
ATOM 682 O O . ILE A 1 88 ? -14.303 6.876 14.109 1.00 86.00 88 ILE A O 1
ATOM 686 N N . ALA A 1 89 ? -12.530 7.700 15.209 1.00 88.44 89 ALA A N 1
ATOM 687 C CA . ALA A 1 89 ? -12.298 8.800 14.276 1.00 88.44 89 ALA A CA 1
ATOM 688 C C . ALA A 1 89 ? -11.932 8.294 12.869 1.00 88.44 89 ALA A C 1
ATOM 690 O O . ALA A 1 89 ? -12.488 8.773 11.884 1.00 88.44 89 ALA A O 1
ATOM 691 N N . LEU A 1 90 ? -11.057 7.288 12.766 1.00 86.88 90 LEU A N 1
ATOM 692 C CA . LEU A 1 90 ? -10.715 6.635 11.497 1.00 86.88 90 LEU A CA 1
ATOM 693 C C . LEU A 1 90 ? -11.921 5.932 10.864 1.00 86.88 90 LEU A C 1
ATOM 695 O O . LEU A 1 90 ? -12.125 6.044 9.657 1.00 86.88 90 LEU A O 1
ATOM 699 N N . ALA A 1 91 ? -12.743 5.248 11.662 1.00 87.69 91 ALA A N 1
ATOM 700 C CA . ALA A 1 91 ? -13.964 4.611 11.177 1.00 87.69 91 ALA A CA 1
ATOM 701 C C . ALA A 1 91 ? -14.969 5.646 10.646 1.00 87.69 91 ALA A C 1
ATOM 703 O O . ALA A 1 91 ? -15.525 5.460 9.565 1.00 87.69 91 ALA A O 1
ATOM 704 N N . ALA A 1 92 ? -15.158 6.760 11.360 1.00 92.25 92 ALA A N 1
ATOM 705 C CA . ALA A 1 92 ? -16.012 7.860 10.920 1.00 92.25 92 ALA A CA 1
ATOM 706 C C . ALA A 1 92 ? -15.485 8.514 9.633 1.00 92.25 92 ALA A C 1
ATOM 708 O O . ALA A 1 92 ? -16.265 8.788 8.723 1.00 92.25 92 ALA A O 1
ATOM 709 N N . LEU A 1 93 ? -14.166 8.704 9.524 1.00 91.44 93 LEU A N 1
ATOM 710 C CA . LEU A 1 93 ? -13.525 9.215 8.315 1.00 91.44 93 LEU A CA 1
ATOM 711 C C . LEU A 1 93 ? -13.769 8.279 7.122 1.00 91.44 93 LEU A C 1
ATOM 713 O O . LEU A 1 93 ? -14.208 8.736 6.070 1.00 91.44 93 LEU A O 1
ATOM 717 N N . MET A 1 94 ? -13.539 6.971 7.288 1.00 85.81 94 MET A N 1
ATOM 718 C CA . MET A 1 94 ? -13.798 5.990 6.229 1.00 85.81 94 MET A CA 1
ATOM 719 C C . MET A 1 94 ? -15.273 5.955 5.826 1.00 85.81 94 MET A C 1
ATOM 721 O O . MET A 1 94 ? -15.572 5.909 4.635 1.00 85.81 94 MET A O 1
ATOM 725 N N . ALA A 1 95 ? -16.193 6.020 6.792 1.00 89.12 95 ALA A N 1
ATOM 726 C CA . ALA A 1 95 ? -17.624 6.078 6.517 1.00 89.12 95 ALA A CA 1
ATOM 727 C C . ALA A 1 95 ? -18.007 7.353 5.746 1.00 89.12 95 ALA A C 1
ATOM 729 O O . ALA A 1 95 ? -18.775 7.278 4.790 1.00 89.12 95 ALA A O 1
ATOM 730 N N . GLY A 1 96 ? -17.439 8.507 6.114 1.00 91.56 96 GLY A N 1
ATOM 731 C CA . GLY A 1 96 ? -17.674 9.783 5.434 1.00 91.56 96 GLY A CA 1
ATOM 732 C C . GLY A 1 96 ? -17.152 9.796 3.998 1.00 91.56 96 GLY A C 1
ATOM 733 O O . GLY A 1 96 ? -17.876 10.186 3.085 1.00 91.56 96 GLY A O 1
ATOM 734 N N . VAL A 1 97 ? -15.930 9.304 3.776 1.00 87.50 97 VAL A N 1
ATOM 735 C CA . VAL A 1 97 ? -15.360 9.159 2.426 1.00 87.50 97 VAL A CA 1
ATOM 736 C C . VAL A 1 97 ? -16.177 8.167 1.593 1.00 87.50 97 VAL A C 1
ATOM 738 O O . VAL A 1 97 ? -16.463 8.438 0.429 1.00 87.50 97 VAL A O 1
ATOM 741 N N . GLY A 1 98 ? -16.610 7.051 2.187 1.00 84.94 98 GLY A N 1
ATOM 742 C CA . GLY A 1 98 ? -17.483 6.081 1.524 1.00 84.94 98 GLY A CA 1
ATOM 743 C C . GLY A 1 98 ? -18.834 6.679 1.118 1.00 84.94 98 GLY A C 1
ATOM 744 O O . GLY A 1 98 ? -19.268 6.499 -0.016 1.00 84.94 98 GLY A O 1
ATOM 745 N N . ALA A 1 99 ? -19.474 7.444 2.006 1.00 90.00 99 ALA A N 1
ATOM 746 C CA . ALA A 1 99 ? -20.731 8.130 1.713 1.00 90.00 99 ALA A CA 1
ATOM 747 C C . ALA A 1 99 ? -20.573 9.195 0.615 1.00 90.00 99 ALA A C 1
ATOM 749 O O . ALA A 1 99 ? -21.410 9.277 -0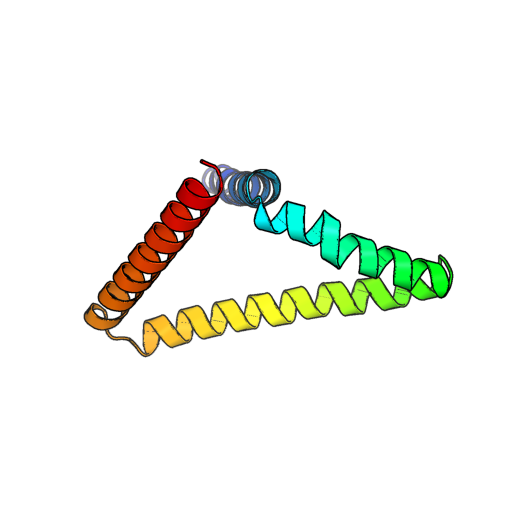.282 1.00 90.00 99 ALA A O 1
ATOM 750 N N . TYR A 1 100 ? -19.483 9.970 0.644 1.00 89.38 100 TYR A N 1
ATOM 751 C CA . TYR A 1 100 ? -19.164 10.942 -0.403 1.00 89.38 100 TYR A CA 1
ATOM 752 C C . TYR A 1 100 ? -18.981 10.271 -1.772 1.00 89.38 100 TYR A C 1
ATOM 754 O O . TYR A 1 100 ? -19.537 10.736 -2.764 1.00 89.38 100 TYR A O 1
ATOM 762 N N . ALA A 1 101 ? -18.268 9.142 -1.822 1.00 84.19 101 ALA A N 1
ATOM 763 C CA . ALA A 1 101 ? -18.095 8.378 -3.054 1.00 84.19 101 ALA A CA 1
ATOM 764 C C . ALA A 1 101 ? -19.432 7.859 -3.619 1.00 84.19 101 ALA A C 1
ATOM 766 O O . ALA A 1 101 ? -19.623 7.881 -4.831 1.00 84.19 101 ALA A O 1
ATOM 767 N N . LEU A 1 102 ? -20.371 7.441 -2.758 1.00 84.81 102 LEU A N 1
ATOM 768 C CA . LEU A 1 102 ? -21.716 7.019 -3.174 1.00 84.81 102 LEU A CA 1
ATOM 769 C C . LEU A 1 102 ? -22.569 8.185 -3.691 1.00 84.81 102 LEU A C 1
ATOM 771 O O . LEU A 1 102 ? -23.285 8.017 -4.672 1.00 84.81 102 LEU A O 1
ATOM 775 N N . MET A 1 103 ? -22.485 9.362 -3.064 1.00 84.75 103 MET A N 1
ATOM 776 C CA . MET A 1 103 ? -23.181 10.563 -3.546 1.00 84.75 103 MET A CA 1
ATOM 777 C C . MET A 1 103 ? -22.638 11.058 -4.889 1.00 84.75 103 MET A C 1
ATOM 779 O O . MET A 1 103 ? -23.409 11.568 -5.686 1.00 84.75 103 MET A O 1
ATOM 783 N N . GLY A 1 104 ? -21.340 10.896 -5.159 1.00 73.62 104 GLY A N 1
ATOM 784 C CA . GLY A 1 104 ? -20.741 11.254 -6.451 1.00 73.62 104 GLY A CA 1
ATOM 785 C C . GLY A 1 104 ? -21.086 10.307 -7.611 1.00 73.62 104 GLY A C 1
ATOM 786 O O . GLY A 1 104 ? -20.712 10.592 -8.745 1.00 73.62 104 GLY A O 1
ATOM 787 N N . LEU A 1 105 ? -21.759 9.183 -7.339 1.00 63.56 105 LEU A N 1
ATOM 788 C CA . LEU A 1 105 ? -22.216 8.204 -8.335 1.00 63.56 105 LEU A CA 1
ATOM 789 C C . LEU A 1 105 ? -23.696 8.384 -8.736 1.00 63.56 105 LEU A C 1
ATOM 791 O O . LEU A 1 105 ? -24.133 7.714 -9.672 1.00 63.56 105 LEU A O 1
ATOM 795 N N . ALA A 1 106 ? -24.452 9.234 -8.027 1.00 52.69 106 ALA A N 1
ATOM 796 C CA . ALA A 1 106 ? -25.867 9.541 -8.271 1.00 52.69 106 ALA A CA 1
ATOM 797 C C . ALA A 1 106 ? -26.031 10.868 -9.024 1.00 52.69 106 ALA A C 1
ATOM 799 O O . ALA A 1 106 ? -26.954 10.940 -9.866 1.00 52.69 106 ALA A O 1
#